Protein AF-A0A7C0VIQ6-F1 (afdb_monomer_lite)

Foldseek 3Di:
DDDDDPVNVVVVVVVVVVVVVVVVPPPPPPDPDDDDLVCCCVPPVVLVVLLVVAQVCCVPPNGPCNQQVDDPPVDDRRGDQPLVPDDDFVLSVDPPLCCFQVDNSRRQPTFHDAQAAPSVCSPPVVVLVCCVVPPDPCVVGHPCVQCGHPPDDDDPVD

Radius of gyration: 31.49 Å; chains: 1; bounding box: 71×50×90 Å

pLDDT: mean 85.75, std 14.15, range [50.03, 97.62]

Sequence (158 aa):
MRKFSVVTRLLMLTCCICLISIISSINVVQAGDQLSNSDCIKCHQEAPMDIAAQGGAHKTEIGCMDCHQGHPPTVRDIIPSCNDCHSGSSHFELDNCLNCHSNPHAPLVLKLAKDITGPCLTCHQGEGTQLQENKSFHSTMACTACHQEHGKVPDCLS

Structure (mmCIF, N/CA/C/O backbone):
data_AF-A0A7C0VIQ6-F1
#
_entry.id   AF-A0A7C0VIQ6-F1
#
loop_
_atom_site.group_PDB
_atom_site.id
_atom_site.type_symbol
_atom_site.label_atom_id
_atom_site.label_alt_id
_atom_site.label_comp_id
_atom_site.label_asym_id
_atom_site.label_entity_id
_atom_site.label_seq_id
_atom_site.pdbx_PDB_ins_code
_atom_site.Cartn_x
_atom_site.Cartn_y
_atom_site.Cartn_z
_atom_site.occupancy
_atom_site.B_iso_or_equiv
_atom_site.auth_seq_id
_atom_site.auth_comp_id
_atom_site.auth_asym_id
_atom_site.auth_atom_id
_atom_site.pdbx_PDB_model_num
ATOM 1 N N . MET A 1 1 ? 47.265 37.106 -61.891 1.00 50.03 1 MET A N 1
ATOM 2 C CA . MET A 1 1 ? 46.618 36.588 -60.661 1.00 50.03 1 MET A CA 1
ATOM 3 C C . MET A 1 1 ? 46.257 35.121 -60.902 1.00 50.03 1 MET A C 1
ATOM 5 O O . MET A 1 1 ? 45.739 34.814 -61.966 1.00 50.03 1 MET A O 1
ATOM 9 N N . ARG A 1 2 ? 46.705 34.214 -60.022 1.00 52.72 2 ARG A N 1
ATOM 10 C CA . ARG A 1 2 ? 46.942 32.768 -60.263 1.00 52.72 2 ARG A CA 1
ATOM 11 C C . ARG A 1 2 ? 45.774 32.017 -60.941 1.00 52.72 2 ARG A C 1
ATOM 13 O O . ARG A 1 2 ? 44.717 31.843 -60.343 1.00 52.72 2 ARG A O 1
ATOM 20 N N . LYS A 1 3 ? 46.010 31.503 -62.159 1.00 53.09 3 LYS A N 1
ATOM 21 C CA . LYS A 1 3 ? 45.144 30.535 -62.855 1.00 53.09 3 LYS A CA 1
ATOM 22 C C . LYS A 1 3 ? 45.276 29.177 -62.160 1.00 53.09 3 LYS A C 1
ATOM 24 O O . LYS A 1 3 ? 46.163 28.396 -62.488 1.00 53.09 3 LYS A O 1
ATOM 29 N N . PHE A 1 4 ? 44.447 28.914 -61.154 1.00 54.88 4 PHE A N 1
ATOM 30 C CA . PHE A 1 4 ? 44.335 27.566 -60.599 1.00 54.88 4 PHE A CA 1
ATOM 31 C C . PHE A 1 4 ? 43.746 26.653 -61.678 1.00 54.88 4 PHE A C 1
ATOM 33 O O . PHE A 1 4 ? 42.626 26.889 -62.130 1.00 54.88 4 PHE A O 1
ATOM 40 N N . SER A 1 5 ? 44.523 25.660 -62.122 1.00 66.44 5 SER A N 1
ATOM 41 C CA . SER A 1 5 ? 44.090 24.688 -63.127 1.00 66.44 5 SER A CA 1
ATOM 42 C C . SER A 1 5 ? 42.849 23.953 -62.620 1.00 66.44 5 SER A C 1
ATOM 44 O O . SER A 1 5 ? 42.762 23.618 -61.437 1.00 66.44 5 SER A O 1
ATOM 46 N N . VAL A 1 6 ? 41.889 23.696 -63.510 1.00 64.38 6 VAL A N 1
ATOM 47 C CA . VAL A 1 6 ? 40.670 22.918 -63.219 1.00 64.38 6 VAL A CA 1
ATOM 48 C C . VAL A 1 6 ? 41.028 21.583 -62.552 1.00 64.38 6 VAL A C 1
ATOM 50 O O . VAL A 1 6 ? 40.346 21.149 -61.629 1.00 64.38 6 VAL A O 1
ATOM 53 N N . VAL A 1 7 ? 42.180 21.016 -62.922 1.00 66.50 7 VAL A N 1
ATOM 54 C CA . VAL A 1 7 ? 42.761 19.803 -62.335 1.00 66.50 7 VAL A CA 1
ATOM 55 C C . VAL A 1 7 ? 43.074 19.974 -60.844 1.00 66.50 7 VAL A C 1
ATOM 57 O O . VAL A 1 7 ? 42.783 19.088 -60.053 1.00 66.50 7 VAL A O 1
ATOM 60 N N . THR A 1 8 ? 43.599 21.127 -60.419 1.00 63.00 8 THR A N 1
ATOM 61 C CA . THR A 1 8 ? 43.943 21.401 -59.012 1.00 63.00 8 THR A CA 1
ATOM 62 C C . THR A 1 8 ? 42.697 21.578 -58.139 1.00 63.00 8 THR A C 1
ATOM 64 O O . THR A 1 8 ? 42.706 21.199 -56.971 1.00 63.00 8 THR A O 1
ATOM 67 N N . ARG A 1 9 ? 41.608 22.123 -58.703 1.00 66.12 9 ARG A N 1
ATOM 68 C CA . ARG A 1 9 ? 40.313 22.246 -58.011 1.00 66.12 9 ARG A CA 1
ATOM 69 C C . ARG A 1 9 ? 39.605 20.899 -57.890 1.00 66.12 9 ARG A C 1
ATOM 71 O O . ARG A 1 9 ? 39.057 20.611 -56.833 1.00 66.12 9 ARG A O 1
ATOM 78 N N . LEU A 1 10 ? 39.666 20.074 -58.936 1.00 61.41 10 LEU A N 1
ATOM 79 C CA . LEU A 1 10 ? 39.086 18.733 -58.931 1.00 61.41 10 LEU A CA 1
ATOM 80 C C . LEU A 1 10 ? 39.820 17.815 -57.942 1.00 61.41 10 LEU A C 1
ATOM 82 O O . LEU A 1 10 ? 39.167 17.134 -57.162 1.00 61.41 10 LEU A O 1
ATOM 86 N N . LEU A 1 11 ? 41.158 17.891 -57.897 1.00 62.56 11 LEU A N 1
ATOM 87 C CA . LEU A 1 11 ? 41.993 17.112 -56.975 1.00 62.56 11 LEU A CA 1
ATOM 88 C C . LEU A 1 11 ? 41.753 17.487 -55.500 1.00 62.56 11 LEU A C 1
ATOM 90 O O . LEU A 1 11 ? 41.683 16.612 -54.641 1.00 62.56 11 LEU A O 1
ATOM 94 N N . MET A 1 12 ? 41.594 18.785 -55.210 1.00 62.75 12 MET A N 1
ATOM 95 C CA . MET A 1 12 ? 41.230 19.284 -53.876 1.00 62.75 12 MET A CA 1
ATOM 96 C C . MET A 1 12 ? 39.835 18.807 -53.454 1.00 62.75 12 MET A C 1
ATOM 98 O O . MET A 1 12 ? 39.667 18.361 -52.322 1.00 62.75 12 MET A O 1
ATOM 102 N N . LEU A 1 13 ? 38.852 18.833 -54.363 1.00 62.53 13 LEU A N 1
ATOM 103 C CA . LEU A 1 13 ? 37.488 18.384 -54.075 1.00 62.53 13 LEU A CA 1
ATOM 104 C C . LEU A 1 13 ? 37.439 16.874 -53.793 1.00 62.53 13 LEU A C 1
ATOM 106 O O . LEU A 1 13 ? 36.827 16.453 -52.817 1.00 62.53 13 LEU A O 1
ATOM 110 N N . THR A 1 14 ? 38.139 16.061 -54.592 1.00 62.47 14 THR A N 1
ATOM 111 C CA . THR A 1 14 ? 38.236 14.610 -54.366 1.00 62.47 14 THR A CA 1
ATOM 112 C C . THR A 1 14 ? 39.005 14.267 -53.092 1.00 62.47 14 THR A C 1
ATOM 114 O O . THR A 1 14 ? 38.635 13.329 -52.395 1.00 62.47 14 THR A O 1
ATOM 117 N N . CYS A 1 15 ? 40.031 15.049 -52.736 1.00 60.62 15 CYS A N 1
ATOM 118 C CA . CYS A 1 15 ? 40.769 14.874 -51.485 1.00 60.62 15 CYS A CA 1
ATOM 119 C C . CYS A 1 15 ? 39.886 15.194 -50.266 1.00 60.62 15 CYS A C 1
ATOM 121 O O . CYS A 1 15 ? 39.839 14.409 -49.324 1.00 60.62 15 CYS A O 1
ATOM 123 N N . CYS A 1 16 ? 39.105 16.282 -50.315 1.00 60.94 16 CYS A N 1
ATOM 124 C CA . CYS A 1 16 ? 38.132 16.617 -49.271 1.00 60.94 16 CYS A CA 1
ATOM 125 C C . CYS A 1 16 ? 37.033 15.555 -49.126 1.00 60.94 16 CYS A C 1
ATOM 127 O O . CYS A 1 16 ? 36.683 15.210 -48.003 1.00 60.94 16 CYS A O 1
ATOM 129 N N . ILE A 1 17 ? 36.520 15.002 -50.231 1.00 61.81 17 ILE A N 1
ATOM 130 C CA . ILE A 1 17 ? 35.496 13.944 -50.195 1.00 61.81 17 ILE A CA 1
ATOM 131 C C . ILE A 1 17 ? 36.064 12.657 -49.573 1.00 61.81 17 ILE A C 1
ATOM 133 O O . ILE A 1 17 ? 35.425 12.085 -48.694 1.00 61.81 17 ILE A O 1
ATOM 137 N N . CYS A 1 18 ? 37.291 12.252 -49.925 1.00 59.66 18 CYS A N 1
ATOM 138 C CA . CYS A 1 18 ? 37.956 11.107 -49.293 1.00 59.66 18 CYS A CA 1
ATOM 139 C C . CYS A 1 18 ? 38.243 11.332 -47.798 1.00 59.66 18 CYS A C 1
ATOM 141 O O . CYS A 1 18 ? 38.079 10.410 -47.005 1.00 59.66 18 CYS A O 1
ATOM 143 N N . LEU A 1 19 ? 38.626 12.548 -47.390 1.00 58.81 19 LEU A N 1
ATOM 144 C CA . LEU A 1 19 ? 38.830 12.888 -45.976 1.00 58.81 19 LEU A CA 1
ATOM 145 C C . LEU A 1 19 ? 37.522 12.850 -45.167 1.00 58.81 19 LEU A C 1
ATOM 147 O O . LEU A 1 19 ? 37.535 12.387 -44.031 1.00 58.81 19 LEU A O 1
ATOM 151 N N . ILE A 1 20 ? 36.389 13.259 -45.748 1.00 59.12 20 ILE A N 1
ATOM 152 C CA . ILE A 1 20 ? 35.068 13.189 -45.095 1.00 59.12 20 ILE A CA 1
ATOM 153 C C . ILE A 1 20 ? 34.608 11.730 -44.925 1.00 59.12 20 ILE A C 1
ATOM 155 O O . ILE A 1 20 ? 34.038 11.376 -43.890 1.00 59.12 20 ILE A O 1
ATOM 159 N N . SER A 1 21 ? 34.917 10.849 -45.882 1.00 57.19 21 SER A N 1
ATOM 160 C CA . SER A 1 21 ? 34.598 9.417 -45.782 1.00 57.19 21 SER A CA 1
ATOM 161 C C . SER A 1 21 ? 35.394 8.676 -44.696 1.00 57.19 21 SER A C 1
ATOM 163 O O . SER A 1 21 ? 34.913 7.669 -44.185 1.00 57.19 21 SER A O 1
ATOM 165 N N . ILE A 1 22 ? 36.571 9.172 -44.295 1.00 57.53 22 ILE A N 1
ATOM 166 C CA . ILE A 1 22 ? 37.405 8.539 -43.254 1.00 57.53 22 ILE A CA 1
ATOM 167 C C . ILE A 1 22 ? 36.920 8.896 -41.834 1.00 57.53 22 ILE A C 1
ATOM 169 O O . ILE A 1 22 ? 37.057 8.092 -40.914 1.00 57.53 22 ILE A O 1
ATOM 173 N N . ILE A 1 23 ? 36.283 10.058 -41.639 1.00 57.56 23 ILE A N 1
ATOM 174 C CA . ILE A 1 23 ? 35.813 10.518 -40.314 1.00 57.56 23 ILE A CA 1
ATOM 175 C C . ILE A 1 23 ? 34.517 9.799 -39.878 1.00 57.56 23 ILE A C 1
ATOM 177 O O . ILE A 1 23 ? 34.166 9.795 -38.702 1.00 57.56 23 ILE A O 1
ATOM 181 N N . SER A 1 24 ? 33.826 9.114 -40.794 1.00 57.00 24 SER A N 1
ATOM 182 C CA . SER A 1 24 ? 32.544 8.442 -40.511 1.00 57.00 24 SER A CA 1
ATOM 183 C C . SER A 1 24 ? 32.670 7.104 -39.758 1.00 57.00 24 SER A C 1
ATOM 185 O O . SER A 1 24 ? 31.663 6.447 -39.525 1.00 57.00 24 SER A O 1
ATOM 187 N N . SER A 1 25 ? 33.882 6.688 -39.366 1.00 59.38 25 SER A N 1
ATOM 188 C CA . SER A 1 25 ? 34.124 5.407 -38.668 1.00 59.38 25 SER A CA 1
ATOM 189 C C . SER A 1 25 ? 34.368 5.551 -37.162 1.00 59.38 25 SER A C 1
ATOM 191 O O . SER A 1 25 ? 34.923 4.645 -36.538 1.00 59.38 25 SER A O 1
ATOM 193 N N . ILE A 1 26 ? 33.977 6.675 -36.549 1.00 61.50 26 ILE A N 1
ATOM 194 C CA . ILE A 1 26 ? 33.939 6.758 -35.085 1.00 61.50 26 ILE A CA 1
ATOM 195 C C . ILE A 1 26 ? 32.812 5.830 -34.627 1.00 61.50 26 ILE A C 1
ATOM 197 O O . ILE A 1 26 ? 31.640 6.198 -34.648 1.00 61.50 26 ILE A O 1
ATOM 201 N N . ASN A 1 27 ? 33.177 4.608 -34.239 1.00 60.88 27 ASN A N 1
ATOM 202 C CA . ASN A 1 27 ? 32.312 3.734 -33.464 1.00 60.88 27 ASN A CA 1
ATOM 203 C C . ASN A 1 27 ? 32.016 4.461 -32.151 1.00 60.88 27 ASN A C 1
ATOM 205 O O . ASN A 1 27 ? 32.825 4.444 -31.222 1.00 60.88 27 ASN A O 1
ATOM 209 N N . VAL A 1 28 ? 30.880 5.154 -32.098 1.00 61.62 28 VAL A N 1
ATOM 210 C CA . VAL A 1 28 ? 30.289 5.582 -30.837 1.00 61.62 28 VAL A CA 1
ATOM 211 C C . VAL A 1 28 ? 30.065 4.296 -30.055 1.00 61.62 28 VAL A C 1
ATOM 213 O O . VAL A 1 28 ? 29.257 3.460 -30.452 1.00 61.62 28 VAL A O 1
ATOM 216 N N . VAL A 1 29 ? 30.834 4.098 -28.986 1.00 55.75 29 VAL A N 1
ATOM 217 C CA . VAL A 1 29 ? 30.555 3.050 -28.007 1.00 55.75 29 VAL A CA 1
ATOM 218 C C . VAL A 1 29 ? 29.183 3.390 -27.437 1.00 55.75 29 VAL A C 1
ATOM 220 O O . VAL A 1 29 ? 29.059 4.302 -26.621 1.00 55.75 29 VAL A O 1
ATOM 223 N N . GLN A 1 30 ? 28.139 2.728 -27.940 1.00 58.22 30 GLN A N 1
ATOM 224 C CA . GLN A 1 30 ? 26.823 2.774 -27.321 1.00 58.22 30 GLN A CA 1
ATOM 225 C C . GLN A 1 30 ? 27.005 2.321 -25.875 1.00 58.22 30 GLN A C 1
ATOM 227 O O . GLN A 1 30 ? 27.604 1.274 -25.615 1.00 58.22 30 GLN A O 1
ATOM 232 N N . ALA A 1 31 ? 26.542 3.151 -24.939 1.00 56.03 31 ALA A N 1
ATOM 233 C CA . ALA A 1 31 ? 26.362 2.725 -23.563 1.00 56.03 31 ALA A CA 1
ATOM 234 C C . ALA A 1 31 ? 25.589 1.401 -23.604 1.00 56.03 31 ALA A C 1
ATOM 236 O O . ALA A 1 31 ? 24.544 1.340 -24.251 1.00 56.03 31 ALA A O 1
ATOM 237 N N . GLY A 1 32 ? 26.159 0.346 -23.014 1.00 56.47 32 GLY A N 1
ATOM 238 C CA . GLY A 1 32 ? 25.547 -0.981 -23.004 1.00 56.47 32 GLY A CA 1
ATOM 239 C C . GLY A 1 32 ? 24.087 -0.881 -22.571 1.00 56.47 32 GLY A C 1
ATOM 240 O O . GLY A 1 32 ? 23.787 -0.159 -21.620 1.00 56.47 32 GLY A O 1
ATOM 241 N N . ASP A 1 33 ? 23.219 -1.545 -23.331 1.00 68.19 33 ASP A N 1
ATOM 242 C CA . ASP A 1 33 ? 21.769 -1.362 -23.337 1.00 68.19 33 ASP A CA 1
ATOM 243 C C . ASP A 1 33 ? 21.183 -1.223 -21.923 1.00 68.19 33 ASP A C 1
ATOM 245 O O . ASP A 1 33 ? 21.159 -2.168 -21.131 1.00 68.19 33 ASP A O 1
ATOM 249 N N . GLN A 1 34 ? 20.716 -0.017 -21.596 1.00 81.50 34 GLN A N 1
ATOM 250 C CA . GLN A 1 34 ? 19.934 0.217 -20.389 1.00 81.50 34 GLN A CA 1
ATOM 251 C C . GLN A 1 34 ? 18.600 -0.525 -20.529 1.00 81.50 34 GLN A C 1
ATOM 253 O O . GLN A 1 34 ? 17.922 -0.395 -21.548 1.00 81.50 34 GLN A O 1
ATOM 258 N N . LEU A 1 35 ? 18.222 -1.294 -19.503 1.00 88.81 35 LEU A N 1
ATOM 259 C CA . LEU A 1 35 ? 16.941 -2.000 -19.486 1.00 88.81 35 LEU A CA 1
ATOM 260 C C . LEU A 1 35 ? 15.775 -1.015 -19.638 1.00 88.81 35 LEU A C 1
ATOM 262 O O . LEU A 1 35 ? 15.745 0.041 -19.005 1.00 88.81 35 LEU A O 1
ATOM 266 N N . SER A 1 36 ? 14.795 -1.399 -20.451 1.00 91.56 36 SER A N 1
ATOM 267 C CA . SER A 1 36 ? 13.504 -0.726 -20.581 1.00 91.56 36 SER A CA 1
ATOM 268 C C . SER A 1 36 ? 12.402 -1.518 -19.870 1.00 91.56 36 SER A C 1
ATOM 270 O O . SER A 1 36 ? 12.538 -2.718 -19.629 1.00 91.56 36 SER A O 1
ATOM 272 N N . ASN A 1 37 ? 11.249 -0.888 -19.621 1.00 91.94 37 ASN A N 1
ATOM 273 C CA . ASN A 1 37 ? 10.065 -1.572 -19.070 1.00 91.94 37 ASN A CA 1
ATOM 274 C C . ASN A 1 37 ? 9.660 -2.823 -19.875 1.00 91.94 37 ASN A C 1
ATOM 276 O O . ASN A 1 37 ? 9.158 -3.796 -19.316 1.00 91.94 37 ASN A O 1
ATOM 280 N N . SER A 1 38 ? 9.897 -2.821 -21.191 1.00 92.69 38 SER A N 1
ATOM 281 C CA . SER A 1 38 ? 9.556 -3.951 -22.062 1.00 92.69 38 SER A CA 1
ATOM 282 C C . SER A 1 38 ? 10.483 -5.163 -21.895 1.00 92.69 38 SER A C 1
ATOM 284 O O . SER A 1 38 ? 10.138 -6.269 -22.312 1.00 92.69 38 SER A O 1
ATOM 286 N N . ASP A 1 39 ? 11.645 -4.983 -21.265 1.00 94.44 39 ASP A N 1
ATOM 287 C CA . ASP A 1 39 ? 12.615 -6.054 -21.047 1.00 94.44 39 ASP A CA 1
ATOM 288 C C . ASP A 1 39 ? 12.290 -6.891 -19.809 1.00 94.44 39 ASP A C 1
ATOM 290 O O . ASP A 1 39 ? 12.610 -8.078 -19.774 1.00 94.44 39 ASP A O 1
ATOM 294 N N . CYS A 1 40 ? 11.597 -6.314 -18.822 1.00 93.81 40 CYS A N 1
ATOM 295 C CA . CYS A 1 40 ? 11.332 -6.946 -17.530 1.00 93.81 40 CYS A CA 1
ATOM 296 C C . CYS A 1 40 ? 10.604 -8.293 -17.673 1.00 93.81 40 CYS A C 1
ATOM 298 O O . CYS A 1 40 ? 10.999 -9.276 -17.048 1.00 93.81 40 CYS A O 1
ATOM 300 N N . ILE A 1 41 ? 9.601 -8.369 -18.556 1.00 95.44 41 ILE A N 1
ATOM 301 C CA . ILE A 1 41 ? 8.788 -9.580 -18.774 1.00 95.44 41 ILE A CA 1
ATOM 302 C C . ILE A 1 41 ? 9.579 -10.756 -19.363 1.00 95.44 41 ILE A C 1
ATOM 304 O O . ILE A 1 41 ? 9.175 -11.909 -19.224 1.00 95.44 41 ILE A O 1
ATOM 308 N N . LYS A 1 42 ? 10.733 -10.494 -19.990 1.00 95.38 42 LYS A N 1
ATOM 309 C CA . LYS A 1 42 ? 11.588 -11.549 -20.553 1.00 95.38 42 LYS A CA 1
ATOM 310 C C . LYS A 1 42 ? 12.151 -12.466 -19.457 1.00 95.38 42 LYS A C 1
ATOM 312 O O . LYS A 1 42 ? 12.434 -13.626 -19.742 1.00 95.38 42 LYS A O 1
ATOM 317 N N . CYS A 1 43 ? 12.262 -11.967 -18.219 1.00 96.12 43 CYS A N 1
ATOM 318 C CA . CYS A 1 43 ? 12.791 -12.702 -17.064 1.00 96.12 43 CYS A CA 1
ATOM 319 C C . CYS A 1 43 ? 11.814 -12.770 -15.874 1.00 96.12 43 CYS A C 1
ATOM 321 O O . CYS A 1 43 ? 11.760 -13.788 -15.189 1.00 96.12 43 CYS A O 1
ATOM 323 N N . HIS A 1 44 ? 11.026 -11.721 -15.627 1.00 95.25 44 HIS A N 1
ATOM 324 C CA . HIS A 1 44 ? 10.059 -11.636 -14.530 1.00 95.25 44 HIS A CA 1
ATOM 325 C C . HIS A 1 44 ? 8.639 -11.734 -15.081 1.00 95.25 44 HIS A C 1
ATOM 327 O O . HIS A 1 44 ? 8.102 -10.755 -15.583 1.00 95.25 44 HIS A O 1
ATOM 333 N N . GLN A 1 45 ? 8.027 -12.913 -15.001 1.00 96.50 45 GLN A N 1
ATOM 334 C CA . GLN A 1 45 ? 6.701 -13.143 -15.591 1.00 96.50 45 GLN A CA 1
ATOM 335 C C . GLN A 1 45 ? 5.559 -12.862 -14.609 1.00 96.50 45 GLN A C 1
ATOM 337 O O . GLN A 1 45 ? 4.526 -12.340 -15.011 1.00 96.50 45 GLN A O 1
ATOM 342 N N . GLU A 1 46 ? 5.754 -13.160 -13.325 1.00 97.56 46 GLU A N 1
ATOM 343 C CA . GLU A 1 46 ? 4.715 -13.036 -12.294 1.00 97.56 46 GLU A CA 1
ATOM 344 C C . GLU A 1 46 ? 4.250 -11.589 -12.099 1.00 97.56 46 GLU A C 1
ATOM 346 O O . GLU A 1 46 ? 3.070 -11.298 -12.266 1.00 97.56 46 GLU A O 1
ATOM 351 N N . ALA A 1 47 ? 5.179 -10.657 -11.867 1.00 96.31 47 ALA A N 1
ATOM 352 C CA . ALA A 1 47 ? 4.839 -9.254 -11.631 1.00 96.31 47 ALA A CA 1
ATOM 353 C C . ALA A 1 47 ? 4.046 -8.605 -12.791 1.00 96.31 47 ALA A C 1
ATOM 355 O O . ALA A 1 47 ? 2.997 -8.015 -12.530 1.00 96.31 47 ALA A O 1
ATOM 356 N N . PRO A 1 48 ? 4.443 -8.741 -14.076 1.00 96.00 48 PRO A N 1
ATOM 357 C CA . PRO A 1 48 ? 3.621 -8.265 -15.187 1.00 96.00 48 PRO A CA 1
ATOM 358 C C . PRO A 1 48 ? 2.237 -8.918 -15.278 1.00 96.00 48 PRO A C 1
ATOM 360 O O . PRO A 1 48 ? 1.287 -8.242 -15.673 1.00 96.00 48 PRO A O 1
ATOM 363 N N . MET A 1 49 ? 2.094 -10.202 -14.926 1.00 96.56 49 MET A N 1
ATOM 364 C CA . MET A 1 49 ? 0.785 -10.868 -14.905 1.00 96.56 49 MET A CA 1
ATOM 365 C C . MET A 1 49 ? -0.118 -10.301 -13.808 1.00 96.56 49 MET A C 1
ATOM 367 O O . MET A 1 49 ? -1.281 -9.999 -14.081 1.00 96.56 49 MET A O 1
ATOM 371 N N . ASP A 1 50 ? 0.417 -10.100 -12.604 1.00 97.62 50 ASP A N 1
ATOM 372 C CA . ASP A 1 50 ? -0.315 -9.497 -11.489 1.00 97.62 50 ASP A CA 1
A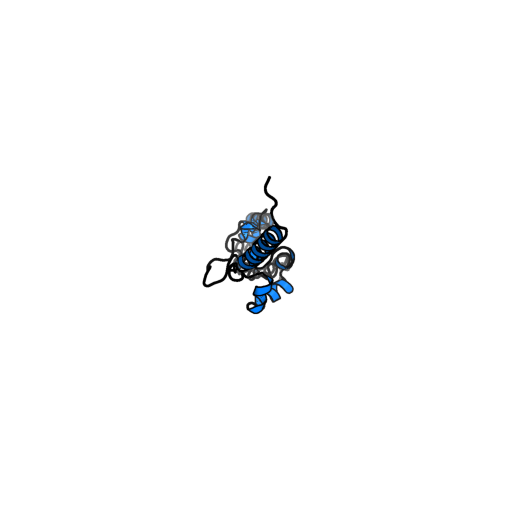TOM 373 C C . ASP A 1 50 ? -0.771 -8.076 -11.834 1.00 97.62 50 ASP A C 1
ATOM 375 O O . ASP A 1 50 ? -1.954 -7.757 -11.690 1.00 97.62 50 ASP A O 1
ATOM 379 N N . ILE A 1 51 ? 0.124 -7.255 -12.402 1.00 96.88 51 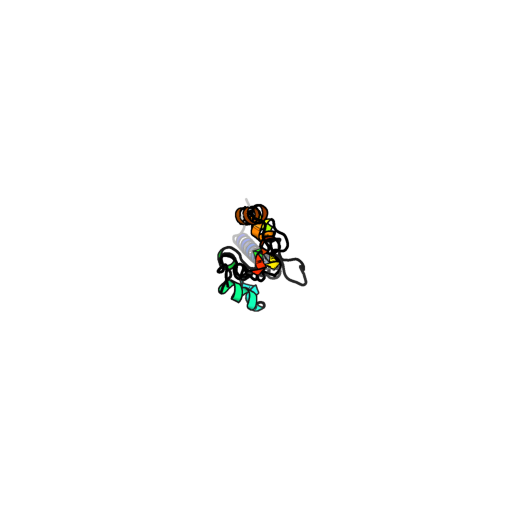ILE A N 1
ATOM 380 C CA . ILE A 1 51 ? -0.212 -5.904 -12.876 1.00 96.88 51 ILE A CA 1
ATOM 381 C C . ILE A 1 51 ? -1.303 -5.972 -13.946 1.00 96.88 51 ILE A C 1
ATOM 383 O O . ILE A 1 51 ? -2.277 -5.217 -13.903 1.00 96.88 51 ILE A O 1
ATOM 387 N N . ALA A 1 52 ? -1.175 -6.884 -14.913 1.00 96.00 52 ALA A N 1
ATOM 388 C CA . ALA A 1 52 ? -2.152 -7.026 -15.982 1.00 96.00 52 ALA A CA 1
ATOM 389 C C . ALA A 1 52 ? -3.543 -7.399 -15.449 1.00 96.00 52 ALA A C 1
ATOM 391 O O . ALA A 1 52 ? -4.537 -6.873 -15.964 1.00 96.00 52 ALA A O 1
ATOM 392 N N . ALA A 1 53 ? -3.606 -8.261 -14.432 1.00 97.25 53 ALA A N 1
ATOM 393 C CA . ALA A 1 53 ? -4.845 -8.720 -13.824 1.00 97.25 53 ALA A CA 1
ATOM 394 C C . ALA A 1 53 ? -5.460 -7.681 -12.871 1.00 97.25 53 ALA A C 1
ATOM 396 O O . ALA A 1 53 ? -6.665 -7.443 -12.929 1.00 97.25 53 ALA A O 1
ATOM 397 N N . GLN A 1 54 ? -4.653 -7.088 -11.985 1.00 96.69 54 GLN A N 1
ATOM 398 C CA . GLN A 1 54 ? -5.101 -6.387 -10.772 1.00 96.69 54 GLN A CA 1
ATOM 399 C C . GLN A 1 54 ? -4.253 -5.143 -10.419 1.00 96.69 54 GLN A C 1
ATOM 401 O O . GLN A 1 54 ? -4.382 -4.602 -9.322 1.00 96.69 54 GLN A O 1
ATOM 406 N N . GLY A 1 55 ? -3.412 -4.646 -11.332 1.00 96.19 55 GLY A N 1
ATOM 407 C CA . GLY A 1 55 ? -2.469 -3.551 -11.060 1.00 96.19 55 GLY A CA 1
ATOM 408 C C . GLY A 1 55 ? -3.088 -2.168 -10.840 1.00 96.19 55 GLY A C 1
ATOM 409 O O . GLY A 1 55 ? -2.425 -1.279 -10.312 1.00 96.19 55 GLY A O 1
ATOM 410 N N . GLY A 1 56 ? -4.348 -1.949 -11.228 1.00 94.88 56 GLY A N 1
ATOM 411 C CA . GLY A 1 56 ? -4.984 -0.630 -11.122 1.00 94.88 56 GLY A CA 1
ATOM 412 C C . GLY A 1 56 ? -4.155 0.461 -11.814 1.00 94.88 56 GLY A C 1
ATOM 413 O O . GLY A 1 56 ? -3.706 0.269 -12.942 1.00 94.88 56 GLY A O 1
ATOM 414 N N . ALA A 1 57 ? -3.906 1.582 -11.131 1.00 94.50 57 ALA A N 1
ATOM 415 C CA . ALA A 1 57 ? -3.076 2.671 -11.658 1.00 94.50 57 ALA A CA 1
ATOM 416 C C . ALA A 1 57 ? -1.616 2.254 -11.927 1.00 94.50 57 ALA A C 1
ATOM 418 O O . ALA A 1 57 ? -0.984 2.814 -12.818 1.00 94.50 57 ALA A O 1
ATOM 419 N N . HIS A 1 58 ? -1.095 1.216 -11.255 1.00 93.88 58 HIS A N 1
ATOM 420 C CA . HIS A 1 58 ? 0.248 0.681 -11.535 1.00 93.88 58 HIS A CA 1
ATOM 421 C C . HIS A 1 58 ? 0.339 -0.043 -12.889 1.00 93.88 58 HIS A C 1
ATOM 423 O O . HIS A 1 58 ? 1.417 -0.457 -13.297 1.00 93.88 58 HIS A O 1
ATOM 429 N N . LYS A 1 59 ? -0.790 -0.225 -13.586 1.00 93.88 59 LYS A N 1
ATOM 430 C CA . LYS A 1 59 ? -0.842 -0.755 -14.953 1.00 93.88 59 LYS A CA 1
ATOM 431 C C . LYS A 1 59 ? -0.826 0.344 -16.016 1.00 93.88 59 LYS A C 1
ATOM 433 O O . LYS A 1 59 ? -0.411 0.072 -17.141 1.00 93.88 59 LYS A O 1
ATOM 438 N N . THR A 1 60 ? -1.349 1.531 -15.706 1.00 93.44 60 THR A N 1
ATOM 439 C CA . THR A 1 60 ? -1.620 2.577 -16.710 1.00 93.44 60 THR A CA 1
ATOM 440 C C . THR A 1 60 ? -0.776 3.828 -16.530 1.00 93.44 60 THR A C 1
ATOM 442 O O . THR A 1 60 ? -0.382 4.418 -17.530 1.00 93.44 60 THR A O 1
ATOM 445 N N . GLU A 1 61 ? -0.465 4.204 -15.290 1.00 94.75 61 GLU A N 1
ATOM 446 C CA . GLU A 1 61 ? 0.214 5.468 -14.975 1.00 94.75 61 GLU A CA 1
ATOM 447 C C . GLU A 1 61 ? 1.685 5.282 -14.594 1.00 94.75 61 GLU A C 1
ATOM 449 O O . GLU A 1 61 ? 2.454 6.236 -14.636 1.00 94.75 61 GLU A O 1
ATOM 454 N N . ILE A 1 62 ? 2.071 4.063 -14.210 1.00 93.88 62 ILE A N 1
ATOM 455 C CA . ILE A 1 62 ? 3.398 3.722 -13.688 1.00 93.88 62 ILE A CA 1
ATOM 456 C C . ILE A 1 62 ? 3.927 2.501 -14.447 1.00 93.88 62 ILE A C 1
ATOM 458 O O . ILE A 1 62 ? 3.179 1.573 -14.754 1.00 93.88 62 ILE A O 1
ATOM 462 N N . GLY A 1 63 ? 5.219 2.495 -14.756 1.00 93.75 63 GLY A N 1
ATOM 463 C CA . GLY A 1 63 ? 5.958 1.382 -15.337 1.00 93.75 63 GLY A CA 1
ATOM 464 C C . GLY A 1 63 ? 6.939 0.738 -14.354 1.00 93.75 63 GLY A C 1
ATOM 465 O O . GLY A 1 63 ? 7.171 1.209 -13.242 1.00 93.75 63 GLY A O 1
ATOM 466 N N . CYS A 1 64 ? 7.559 -0.363 -14.779 1.00 95.12 64 CYS A N 1
ATOM 467 C CA . CYS A 1 64 ? 8.472 -1.146 -13.946 1.00 95.12 64 CYS A CA 1
ATOM 468 C C . CYS A 1 64 ? 9.625 -0.303 -13.377 1.00 95.12 64 CYS A C 1
ATOM 470 O O . CYS A 1 64 ? 9.938 -0.430 -12.202 1.00 95.12 64 CYS A O 1
ATOM 472 N N . MET A 1 65 ? 10.237 0.558 -14.192 1.00 92.56 65 MET A N 1
ATOM 473 C CA . MET A 1 65 ? 11.411 1.369 -13.844 1.00 92.56 65 MET A CA 1
ATOM 474 C C . MET A 1 65 ? 11.093 2.612 -13.008 1.00 92.56 65 MET A C 1
ATOM 476 O O . MET A 1 65 ? 12.009 3.180 -12.421 1.00 92.56 65 MET A O 1
ATOM 480 N N . ASP A 1 66 ? 9.824 3.012 -12.903 1.00 93.56 66 ASP A N 1
ATOM 481 C CA . ASP A 1 66 ? 9.420 4.100 -12.002 1.00 93.56 66 ASP A CA 1
ATOM 482 C C . ASP A 1 66 ? 9.530 3.656 -10.534 1.00 93.56 66 ASP A C 1
ATOM 484 O O . ASP A 1 66 ? 9.868 4.446 -9.652 1.00 93.56 66 ASP A O 1
ATOM 488 N N . CYS A 1 67 ? 9.317 2.357 -10.293 1.00 94.06 67 CYS A N 1
ATOM 489 C CA . CYS A 1 67 ? 9.503 1.721 -8.995 1.00 94.06 67 CYS A CA 1
ATOM 490 C C . CYS A 1 67 ? 10.842 0.978 -8.890 1.00 94.06 67 CYS A C 1
ATOM 492 O O . CYS A 1 67 ? 11.460 1.021 -7.848 1.00 94.06 67 CYS A O 1
ATOM 494 N N . HIS A 1 68 ? 11.340 0.314 -9.932 1.00 94.25 68 HIS A N 1
ATOM 495 C CA . HIS A 1 68 ? 12.602 -0.434 -9.895 1.00 94.25 68 HIS A CA 1
ATOM 496 C C . HIS A 1 68 ? 13.734 0.352 -10.563 1.00 94.25 68 HIS A C 1
ATOM 498 O O . HIS A 1 68 ? 14.078 0.116 -11.720 1.00 94.25 68 HIS A O 1
ATOM 504 N N . GLN A 1 69 ? 14.351 1.266 -9.817 1.00 90.44 69 GLN A N 1
ATOM 505 C CA . GLN A 1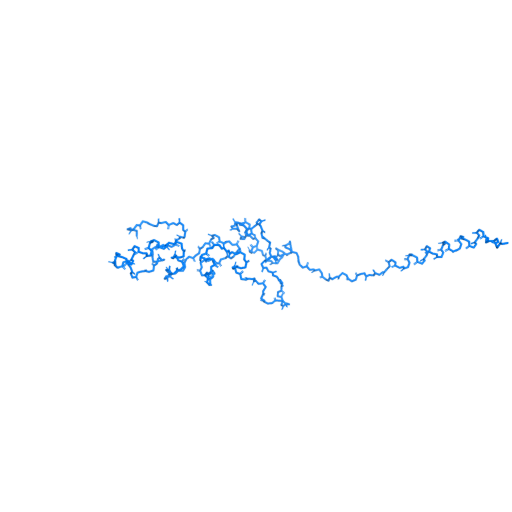 69 ? 15.391 2.187 -10.294 1.00 90.44 69 GLN A CA 1
ATOM 506 C C . GLN A 1 69 ? 16.783 1.529 -10.360 1.00 90.44 69 GLN A C 1
ATOM 508 O O . GLN A 1 69 ? 17.783 2.037 -9.853 1.00 90.44 69 GLN A O 1
ATOM 513 N N . GLY A 1 70 ? 16.852 0.349 -10.973 1.00 90.06 70 GLY A N 1
ATOM 514 C CA . GLY A 1 70 ? 18.074 -0.427 -11.131 1.00 90.06 70 GLY A CA 1
ATOM 515 C C . GLY A 1 70 ? 17.802 -1.923 -11.208 1.00 90.06 70 GLY A C 1
ATOM 516 O O . GLY A 1 70 ? 16.661 -2.376 -11.149 1.00 90.06 70 GLY A O 1
ATOM 517 N N . HIS A 1 71 ? 18.870 -2.710 -11.325 1.00 90.50 71 HIS A N 1
ATOM 518 C CA . HIS A 1 71 ? 18.772 -4.164 -11.372 1.00 90.50 71 HIS A CA 1
ATOM 519 C C . HIS A 1 71 ? 19.922 -4.819 -10.583 1.00 90.50 71 HIS A C 1
ATOM 521 O O . HIS A 1 71 ? 21.086 -4.426 -10.746 1.00 90.50 71 HIS A O 1
ATOM 527 N N . PRO A 1 72 ? 19.647 -5.836 -9.746 1.00 90.38 72 PRO A N 1
ATOM 528 C CA . PRO A 1 72 ? 20.685 -6.604 -9.067 1.00 90.38 72 PRO A CA 1
ATOM 529 C C . PRO A 1 72 ? 21.570 -7.396 -10.052 1.00 90.38 72 PRO A C 1
ATOM 531 O O . PRO A 1 72 ? 21.106 -7.799 -11.117 1.00 90.38 72 PRO A O 1
ATOM 534 N N . PRO A 1 73 ? 22.845 -7.670 -9.720 1.00 89.69 73 PRO A N 1
ATOM 535 C CA . PRO A 1 73 ? 23.518 -7.332 -8.468 1.00 89.69 73 PRO A CA 1
ATOM 536 C C . PRO A 1 73 ? 24.066 -5.897 -8.412 1.00 89.69 73 PRO A C 1
ATOM 538 O O . PRO A 1 73 ? 24.586 -5.518 -7.365 1.00 89.69 73 PRO A O 1
ATOM 541 N N . THR A 1 74 ? 23.976 -5.126 -9.499 1.00 89.75 74 THR A N 1
ATOM 542 C CA . THR A 1 74 ? 24.589 -3.794 -9.627 1.00 89.75 74 THR A CA 1
ATOM 543 C C . THR A 1 74 ? 23.964 -2.767 -8.684 1.00 89.75 74 THR A C 1
ATOM 545 O O . THR A 1 74 ? 24.683 -1.964 -8.097 1.00 89.75 74 THR A O 1
ATOM 548 N N . VAL A 1 75 ? 22.642 -2.821 -8.498 1.00 89.12 75 VAL A N 1
ATOM 549 C CA . VAL A 1 75 ? 21.894 -1.974 -7.556 1.00 89.12 75 VAL A CA 1
ATOM 550 C C . VAL A 1 75 ? 21.012 -2.877 -6.696 1.00 89.12 75 VAL A C 1
ATOM 552 O O . VAL A 1 75 ? 20.352 -3.767 -7.234 1.00 89.12 75 VAL A O 1
ATOM 555 N N . ARG A 1 76 ? 21.045 -2.712 -5.366 1.00 81.38 76 ARG A N 1
ATOM 556 C CA . ARG A 1 76 ? 20.402 -3.647 -4.418 1.00 81.38 76 ARG A CA 1
ATOM 557 C C . ARG A 1 76 ? 19.164 -3.111 -3.702 1.00 81.38 76 ARG A C 1
ATOM 559 O O . ARG A 1 76 ? 18.331 -3.924 -3.326 1.00 81.38 76 ARG A O 1
ATOM 566 N N . ASP A 1 77 ? 18.975 -1.800 -3.650 1.00 89.44 77 ASP A N 1
ATOM 567 C CA . ASP A 1 77 ? 17.796 -1.160 -3.059 1.00 89.44 77 ASP A CA 1
ATOM 568 C C . ASP A 1 77 ? 17.124 -0.312 -4.135 1.00 89.44 77 ASP A C 1
ATOM 570 O O . ASP A 1 77 ? 17.369 0.883 -4.269 1.00 89.44 77 ASP A O 1
ATOM 574 N N . ILE A 1 78 ? 16.376 -0.989 -5.005 1.00 91.19 78 ILE A N 1
ATOM 575 C CA . ILE A 1 78 ? 15.865 -0.393 -6.246 1.00 91.19 78 ILE A CA 1
ATOM 576 C C . ILE A 1 78 ? 14.454 0.174 -6.103 1.00 91.19 78 ILE A C 1
ATOM 578 O O . ILE A 1 78 ? 14.022 0.839 -7.031 1.00 91.19 78 ILE A O 1
ATOM 582 N N . ILE A 1 79 ? 13.758 -0.112 -4.995 1.00 93.19 79 ILE A N 1
ATOM 583 C CA . ILE A 1 79 ? 12.352 0.244 -4.753 1.00 93.19 79 ILE A CA 1
ATOM 584 C C . ILE A 1 79 ? 12.281 1.496 -3.862 1.00 93.19 79 ILE A C 1
ATOM 586 O O . ILE A 1 79 ? 12.823 1.446 -2.755 1.00 93.19 79 ILE A O 1
ATOM 590 N N . PRO A 1 80 ? 11.639 2.596 -4.304 1.00 92.50 80 PRO A N 1
ATOM 591 C CA . PRO A 1 80 ? 11.457 3.801 -3.502 1.00 92.50 80 PRO A CA 1
ATOM 592 C C . PRO A 1 80 ? 10.446 3.579 -2.372 1.00 92.50 80 PRO A C 1
ATOM 594 O O . PRO A 1 80 ? 9.783 2.541 -2.281 1.00 92.50 80 PRO A O 1
ATOM 597 N N . SER A 1 81 ? 10.299 4.579 -1.505 1.00 93.38 81 SER A N 1
ATOM 598 C CA . SER A 1 81 ? 9.262 4.533 -0.481 1.00 93.38 81 SER A CA 1
ATOM 599 C C . SER A 1 81 ? 7.881 4.693 -1.120 1.00 93.38 81 SER A C 1
ATOM 601 O O . SER A 1 81 ? 7.696 5.441 -2.077 1.00 93.38 81 SER A O 1
ATOM 603 N N . CYS A 1 82 ? 6.865 4.017 -0.575 1.00 94.69 82 CYS A N 1
ATOM 604 C CA . CYS A 1 82 ? 5.500 4.095 -1.109 1.00 94.69 82 CYS A CA 1
ATOM 605 C C . CYS A 1 82 ? 4.950 5.533 -1.055 1.00 94.69 82 CYS A C 1
ATOM 607 O O . CYS A 1 82 ? 4.227 5.968 -1.954 1.00 94.69 82 CYS A O 1
ATOM 609 N N . ASN A 1 83 ? 5.323 6.279 -0.011 1.00 94.56 83 ASN A N 1
ATOM 610 C CA . ASN A 1 83 ? 4.887 7.655 0.215 1.00 94.56 83 ASN A CA 1
ATOM 611 C C . ASN A 1 83 ? 5.590 8.699 -0.675 1.00 94.56 83 ASN A C 1
ATOM 613 O O . ASN A 1 83 ? 5.173 9.855 -0.678 1.00 94.56 83 ASN A O 1
ATOM 617 N N . ASP A 1 84 ? 6.579 8.302 -1.486 1.00 93.62 84 ASP A N 1
ATOM 618 C CA . ASP A 1 84 ? 7.173 9.186 -2.498 1.00 93.62 84 ASP A CA 1
ATOM 619 C C . ASP A 1 84 ? 6.153 9.543 -3.597 1.00 93.62 84 ASP A C 1
ATOM 621 O O . ASP A 1 84 ? 6.259 10.586 -4.241 1.00 93.62 84 ASP A O 1
ATOM 625 N N . CYS A 1 85 ? 5.142 8.688 -3.804 1.00 94.94 85 CYS A N 1
ATOM 626 C CA . CYS A 1 85 ? 4.052 8.899 -4.764 1.00 94.94 85 CYS A CA 1
ATOM 627 C C . CYS A 1 85 ? 2.662 8.900 -4.106 1.00 94.94 85 CYS A C 1
ATOM 629 O O . CYS A 1 85 ? 1.775 9.639 -4.536 1.00 94.94 85 CYS A O 1
ATOM 631 N N . HIS A 1 86 ? 2.447 8.101 -3.057 1.00 95.06 86 HIS A N 1
ATOM 632 C CA . HIS A 1 86 ? 1.181 8.073 -2.326 1.00 95.06 86 HIS A CA 1
ATOM 633 C C . HIS A 1 86 ? 1.145 9.147 -1.234 1.00 95.06 86 HIS A C 1
ATOM 635 O O . HIS A 1 86 ? 1.933 9.116 -0.296 1.00 95.06 86 HIS A O 1
ATOM 641 N N . SER A 1 87 ? 0.210 10.095 -1.326 1.00 95.44 87 SER A N 1
ATOM 642 C CA . SER A 1 87 ? 0.121 11.223 -0.389 1.00 95.44 87 SER A CA 1
ATOM 643 C C . SER A 1 87 ? -1.304 11.777 -0.268 1.00 95.44 87 SER A C 1
ATOM 645 O O . SER A 1 87 ? -2.227 11.326 -0.947 1.00 95.44 87 SER A O 1
ATOM 647 N N . GLY A 1 88 ? -1.502 12.749 0.628 1.00 94.75 88 GLY A N 1
ATOM 648 C CA . GLY A 1 88 ? -2.767 13.485 0.762 1.00 94.75 88 GLY A CA 1
ATOM 649 C C . GLY A 1 88 ? -3.731 12.959 1.830 1.00 94.75 88 GLY A C 1
ATOM 650 O O . GLY A 1 88 ? -4.832 13.488 1.963 1.00 94.75 88 GLY A O 1
ATOM 651 N N . SER A 1 89 ? -3.339 11.953 2.614 1.00 94.75 89 SER A N 1
ATOM 652 C CA . SER A 1 89 ? -4.083 11.517 3.801 1.00 94.75 89 SER A CA 1
ATOM 653 C C . SER A 1 89 ? -3.154 10.858 4.822 1.00 94.75 89 SER A C 1
ATOM 655 O O . SER A 1 89 ? -2.120 10.311 4.439 1.00 94.75 89 SER A O 1
ATOM 657 N N . SER A 1 90 ? -3.560 10.830 6.096 1.00 95.75 90 SER A N 1
ATOM 658 C CA . SER A 1 90 ? -2.806 10.162 7.171 1.00 95.75 90 SER A CA 1
ATOM 659 C C . SER A 1 90 ? -2.609 8.660 6.942 1.00 95.75 90 SER A C 1
ATOM 661 O O . SER A 1 90 ? -1.714 8.064 7.527 1.00 95.75 90 SER A O 1
ATOM 663 N N . HIS A 1 91 ? -3.414 8.031 6.081 1.00 94.62 91 HIS A N 1
ATOM 664 C CA . HIS A 1 91 ? -3.202 6.639 5.687 1.00 94.62 91 HIS A CA 1
ATOM 665 C C . HIS A 1 91 ? -1.857 6.447 4.968 1.00 94.62 91 HIS A C 1
ATOM 667 O O . HIS A 1 91 ? -1.165 5.462 5.204 1.00 94.62 91 HIS A O 1
ATOM 673 N N . PHE A 1 92 ? -1.456 7.399 4.123 1.00 95.50 92 PHE A N 1
ATOM 674 C CA . PHE A 1 92 ? -0.208 7.308 3.359 1.00 95.50 92 PHE A CA 1
ATOM 675 C C . PHE A 1 92 ? 1.040 7.676 4.171 1.00 95.50 92 PHE A C 1
ATOM 677 O O . PHE A 1 92 ? 2.159 7.511 3.695 1.00 95.50 92 PHE A O 1
ATOM 684 N N . GLU A 1 93 ? 0.854 8.143 5.403 1.00 95.12 93 GLU A N 1
ATOM 685 C CA . GLU A 1 93 ? 1.927 8.414 6.364 1.00 95.12 93 GLU A CA 1
ATOM 686 C C . GLU A 1 93 ? 2.262 7.176 7.214 1.00 95.12 93 GLU A C 1
ATOM 688 O O . GLU A 1 93 ? 3.181 7.216 8.027 1.00 95.12 93 GLU A O 1
ATOM 693 N N . LEU A 1 94 ? 1.512 6.079 7.052 1.00 93.88 94 LEU A N 1
ATOM 694 C CA . LEU A 1 94 ? 1.747 4.836 7.774 1.00 93.88 94 LEU A CA 1
ATOM 695 C C . LEU A 1 94 ? 3.023 4.139 7.298 1.00 93.88 94 LEU A C 1
ATOM 697 O O . LEU A 1 94 ? 3.243 3.941 6.102 1.00 93.88 94 LEU A O 1
ATOM 701 N N . ASP A 1 95 ? 3.790 3.640 8.260 1.00 91.31 95 ASP A N 1
ATOM 702 C CA . ASP A 1 95 ? 4.886 2.715 7.999 1.00 91.31 95 ASP A CA 1
ATOM 703 C C . ASP A 1 95 ? 4.370 1.301 7.668 1.00 91.31 95 ASP A C 1
ATOM 705 O O . ASP A 1 95 ? 3.245 0.918 7.999 1.00 91.31 95 ASP A O 1
ATOM 709 N N . ASN A 1 96 ? 5.240 0.469 7.087 1.00 89.75 96 ASN A N 1
ATOM 710 C CA . ASN A 1 96 ? 4.983 -0.953 6.818 1.00 89.75 96 ASN A CA 1
ATOM 711 C C . ASN A 1 96 ? 3.752 -1.215 5.930 1.00 89.75 96 ASN A C 1
ATOM 713 O O . ASN A 1 96 ? 2.931 -2.087 6.221 1.00 89.75 96 ASN A O 1
ATOM 717 N N . CYS A 1 97 ? 3.65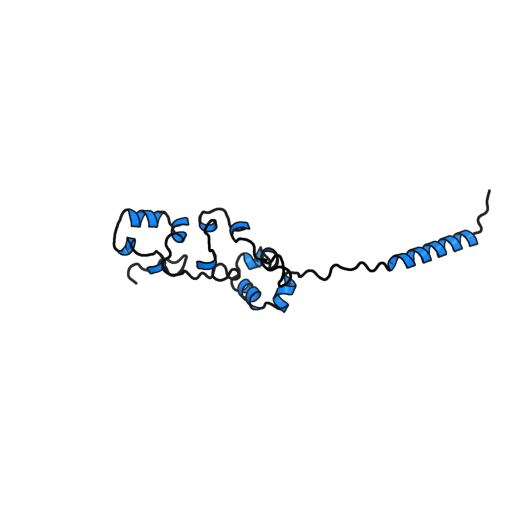0 -0.499 4.809 1.00 92.69 97 CYS A N 1
ATOM 718 C CA . CYS A 1 97 ? 2.542 -0.575 3.847 1.00 92.69 97 CYS A CA 1
ATOM 719 C C . CYS A 1 97 ? 2.200 -2.021 3.422 1.00 92.69 97 CYS A C 1
ATOM 721 O O . CYS A 1 97 ? 1.032 -2.375 3.235 1.00 92.69 97 CYS A O 1
ATOM 723 N N . LEU A 1 98 ? 3.220 -2.884 3.346 1.00 91.56 98 LEU A N 1
ATOM 724 C CA . LEU A 1 98 ? 3.100 -4.290 2.951 1.00 91.56 98 LEU A CA 1
ATOM 725 C C . LEU A 1 98 ? 2.378 -5.185 3.975 1.00 91.56 98 LEU A C 1
ATOM 727 O O . LEU A 1 98 ? 2.009 -6.305 3.631 1.00 91.56 98 LEU A O 1
ATOM 731 N N . ASN A 1 99 ? 2.117 -4.704 5.197 1.00 88.69 99 ASN A N 1
ATOM 732 C CA . ASN A 1 99 ? 1.308 -5.436 6.179 1.00 88.69 99 ASN A CA 1
ATOM 733 C C . ASN A 1 99 ? -0.143 -5.636 5.720 1.00 88.69 99 ASN A C 1
ATOM 735 O O . ASN A 1 99 ? -0.784 -6.596 6.143 1.00 88.69 99 ASN A O 1
ATOM 739 N N . CYS A 1 100 ? -0.648 -4.737 4.868 1.00 91.62 100 CYS A N 1
ATOM 740 C CA . CYS A 1 100 ? -1.976 -4.840 4.259 1.00 91.62 100 CYS A CA 1
ATOM 741 C C . CYS A 1 100 ? -1.881 -4.996 2.734 1.00 91.62 100 CYS A C 1
ATOM 743 O O . CYS A 1 100 ? -2.578 -5.825 2.143 1.00 91.62 100 CYS A O 1
ATOM 745 N N . HIS A 1 101 ? -0.984 -4.239 2.093 1.00 93.81 101 HIS A N 1
ATOM 746 C CA . HIS A 1 101 ? -0.723 -4.296 0.654 1.00 93.81 101 HIS A CA 1
ATOM 747 C C . HIS A 1 101 ? 0.328 -5.360 0.335 1.00 93.81 101 HIS A C 1
ATOM 749 O O . HIS A 1 101 ? 1.453 -5.054 -0.044 1.00 93.81 101 HIS A O 1
ATOM 755 N N . SER A 1 102 ? -0.042 -6.630 0.500 1.00 92.25 102 SER A N 1
ATOM 756 C CA . SER A 1 102 ? 0.908 -7.748 0.387 1.00 92.25 102 SER A CA 1
ATOM 757 C C . SER A 1 102 ? 1.579 -7.891 -0.988 1.00 92.25 102 SER A C 1
ATOM 759 O O . SER A 1 102 ? 2.623 -8.531 -1.087 1.00 92.25 102 SER A O 1
ATOM 761 N N . ASN A 1 103 ? 0.995 -7.303 -2.038 1.00 95.00 103 ASN A N 1
ATOM 762 C CA . ASN A 1 103 ? 1.544 -7.313 -3.387 1.00 95.00 103 ASN A CA 1
ATOM 763 C C . ASN A 1 103 ? 1.464 -5.911 -4.031 1.00 95.00 103 ASN A C 1
ATOM 765 O O . ASN A 1 103 ? 0.372 -5.488 -4.417 1.00 95.00 103 ASN A O 1
ATOM 769 N N . PRO A 1 104 ? 2.594 -5.200 -4.216 1.00 94.81 104 PRO A N 1
ATOM 770 C CA . PRO A 1 104 ? 2.633 -3.900 -4.899 1.00 94.81 104 PRO A CA 1
ATOM 771 C C . PRO A 1 104 ? 2.170 -3.955 -6.362 1.00 94.81 104 PRO A C 1
ATOM 773 O O . PRO A 1 104 ? 1.758 -2.941 -6.924 1.00 94.81 104 PRO A O 1
ATOM 776 N N . HIS A 1 105 ? 2.225 -5.139 -6.980 1.00 96.69 105 HIS A N 1
ATOM 777 C CA . HIS A 1 105 ? 1.782 -5.388 -8.352 1.00 96.69 105 HIS A CA 1
ATOM 778 C C . HIS A 1 105 ? 0.271 -5.639 -8.461 1.00 96.69 105 HIS A C 1
ATOM 780 O O . HIS A 1 105 ? -0.277 -5.603 -9.558 1.00 96.69 105 HIS A O 1
ATOM 786 N N . ALA A 1 106 ? -0.411 -5.841 -7.331 1.00 96.44 106 ALA A N 1
ATOM 787 C CA . ALA A 1 106 ? -1.861 -5.972 -7.227 1.00 96.44 106 ALA A CA 1
ATOM 788 C C . ALA A 1 106 ? -2.366 -5.162 -6.013 1.00 96.44 106 ALA A C 1
ATOM 790 O O . ALA A 1 106 ? -2.870 -5.733 -5.044 1.00 96.44 106 ALA A O 1
ATOM 791 N N . PRO A 1 107 ? -2.212 -3.824 -6.024 1.00 93.25 107 PRO A N 1
ATOM 792 C CA . PRO A 1 107 ? -2.271 -2.996 -4.817 1.00 93.25 107 PRO A CA 1
ATOM 793 C C . PRO A 1 107 ? -3.626 -3.014 -4.098 1.00 93.25 107 PRO A C 1
ATOM 795 O O . PRO A 1 107 ? -3.677 -2.766 -2.895 1.00 93.25 107 PRO A O 1
ATOM 798 N N . LEU A 1 108 ? -4.721 -3.313 -4.803 1.00 91.81 108 LEU A N 1
ATOM 799 C CA . LEU A 1 108 ? -6.066 -3.398 -4.219 1.00 91.81 10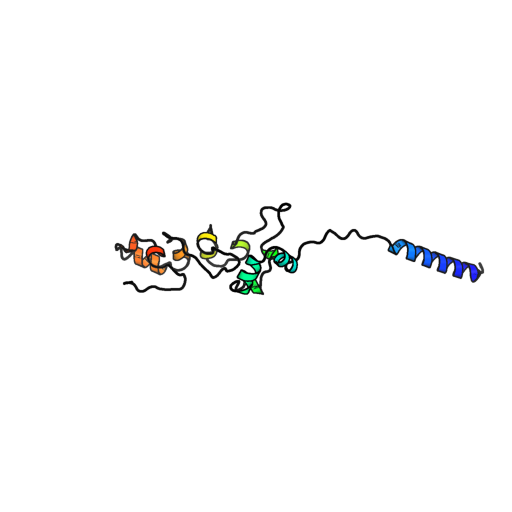8 LEU A CA 1
ATOM 800 C C . LEU A 1 108 ? -6.426 -4.800 -3.711 1.00 91.81 108 LEU A C 1
ATOM 802 O O . LEU A 1 108 ? -7.462 -4.970 -3.070 1.00 91.81 108 LEU A O 1
ATOM 806 N N . VAL A 1 109 ? -5.578 -5.802 -3.954 1.00 92.44 109 VAL A N 1
ATOM 807 C CA . VAL A 1 109 ? -5.748 -7.148 -3.401 1.00 92.44 109 VAL A CA 1
ATOM 808 C C . VAL A 1 109 ? -5.057 -7.216 -2.050 1.00 92.44 109 VAL A C 1
ATOM 810 O O . VAL A 1 109 ? -3.890 -7.577 -1.895 1.00 92.44 109 VAL A O 1
ATOM 813 N N . LEU A 1 110 ? -5.828 -6.790 -1.057 1.00 91.81 110 LEU A N 1
ATOM 814 C CA . LEU A 1 110 ? -5.396 -6.617 0.317 1.00 91.81 110 LEU A CA 1
ATOM 815 C C . LEU A 1 110 ? -5.489 -7.925 1.099 1.00 91.81 110 LEU A C 1
ATOM 817 O O . LEU A 1 110 ? -6.403 -8.730 0.912 1.00 91.81 110 LEU A O 1
ATOM 821 N N . LYS A 1 111 ? -4.570 -8.091 2.047 1.00 89.19 111 LYS A N 1
ATOM 822 C CA . LYS A 1 111 ? -4.664 -9.104 3.100 1.00 89.19 111 LYS A CA 1
ATOM 823 C C . LYS A 1 111 ? -4.492 -8.402 4.431 1.00 89.19 111 LYS A C 1
ATOM 825 O O . LYS A 1 111 ? -3.397 -7.958 4.749 1.00 89.19 111 LYS A O 1
ATOM 830 N N . LEU A 1 112 ? -5.574 -8.280 5.193 1.00 89.44 112 LEU A N 1
ATOM 831 C CA . LEU A 1 112 ? -5.508 -7.669 6.515 1.00 89.44 112 LEU A CA 1
ATOM 832 C C . LEU A 1 112 ? -4.901 -8.666 7.503 1.00 89.44 112 LEU A C 1
ATOM 834 O O . LEU A 1 112 ? -5.414 -9.775 7.671 1.00 89.44 112 LEU A O 1
ATOM 838 N N . ALA A 1 113 ? -3.804 -8.280 8.154 1.00 87.31 113 ALA A N 1
ATOM 839 C CA . ALA A 1 113 ? -3.266 -9.076 9.248 1.00 87.31 113 ALA A CA 1
ATOM 840 C C . ALA A 1 113 ? -4.202 -9.035 10.469 1.00 87.31 113 ALA A C 1
ATOM 842 O O . ALA A 1 113 ? -5.068 -8.163 10.618 1.00 87.31 113 ALA A O 1
ATOM 843 N N . LYS A 1 114 ? -4.017 -10.001 11.368 1.00 88.06 114 LYS A N 1
ATOM 844 C CA . LYS A 1 114 ? -4.722 -10.022 12.652 1.00 88.06 114 LYS A CA 1
ATOM 845 C C . LYS A 1 114 ? -4.237 -8.880 13.544 1.00 88.06 114 LYS A C 1
ATOM 847 O O . LYS A 1 114 ? -3.132 -8.375 13.367 1.00 88.06 114 LYS A O 1
ATOM 852 N N . ASP A 1 115 ? -5.077 -8.511 14.501 1.00 91.81 115 ASP A N 1
ATOM 853 C CA . ASP A 1 115 ? -4.748 -7.578 15.579 1.00 91.81 115 ASP A CA 1
ATOM 854 C C . ASP A 1 115 ? -4.377 -6.151 15.121 1.00 91.81 115 ASP A C 1
ATOM 856 O O . ASP A 1 115 ? -3.549 -5.474 15.730 1.00 91.81 115 ASP A O 1
ATOM 860 N N . ILE A 1 116 ? -5.020 -5.660 14.053 1.00 92.00 116 ILE A N 1
ATOM 861 C CA . ILE A 1 116 ? -4.832 -4.299 13.531 1.00 92.00 116 ILE A CA 1
ATOM 862 C C . ILE A 1 116 ? -5.974 -3.386 13.999 1.00 92.00 116 ILE A C 1
ATOM 864 O O . ILE A 1 116 ? -7.149 -3.690 13.790 1.00 92.00 116 ILE A O 1
ATOM 868 N N . THR A 1 117 ? -5.604 -2.227 14.558 1.00 94.31 117 THR A N 1
ATOM 869 C CA . THR A 1 117 ? -6.529 -1.125 14.900 1.00 94.31 117 THR A CA 1
ATOM 870 C C . THR A 1 117 ? -6.028 0.226 14.397 1.00 94.31 117 THR A C 1
ATOM 872 O O . THR A 1 117 ? -6.754 0.931 13.705 1.00 94.31 117 THR A O 1
ATOM 875 N N . GLY A 1 118 ? -4.779 0.594 14.712 1.00 94.56 118 GLY A N 1
ATOM 876 C CA . GLY A 1 118 ? -4.235 1.934 14.437 1.00 94.56 118 GLY A CA 1
ATOM 877 C C . GLY A 1 118 ? -4.423 2.417 12.990 1.00 94.56 118 GLY A C 1
ATOM 878 O O . GLY A 1 118 ? -5.043 3.461 12.792 1.00 94.56 118 GLY A O 1
ATOM 879 N N . PRO A 1 119 ? -3.984 1.648 11.975 1.00 94.62 119 PRO A N 1
ATOM 880 C CA . PRO A 1 119 ? -4.178 1.988 10.565 1.00 94.62 119 PRO A CA 1
ATOM 881 C C . PRO A 1 119 ? -5.631 2.272 10.170 1.00 94.62 119 PRO A C 1
ATOM 883 O O . PRO A 1 119 ? -5.885 3.191 9.396 1.00 94.62 119 PRO A O 1
ATOM 886 N N . CYS A 1 120 ? -6.596 1.531 10.721 1.00 94.25 120 CYS A N 1
ATOM 887 C CA . CYS A 1 120 ? -8.019 1.697 10.414 1.00 94.25 120 CYS A CA 1
ATOM 888 C C . CYS A 1 120 ? -8.517 3.087 10.833 1.00 94.25 120 CYS A C 1
ATOM 890 O O . CYS A 1 120 ? -9.298 3.724 10.126 1.00 94.25 120 CYS A O 1
ATOM 892 N N . LEU A 1 121 ? -8.008 3.589 11.960 1.00 95.94 121 LEU A N 1
ATOM 893 C CA . LEU A 1 121 ? -8.390 4.878 12.530 1.00 95.94 121 LEU A CA 1
ATOM 894 C C . LEU A 1 121 ? -7.819 6.079 11.766 1.00 95.94 121 LEU A C 1
ATOM 896 O O . LEU A 1 121 ? -8.199 7.205 12.064 1.00 95.94 121 LEU A O 1
ATOM 900 N N . THR A 1 122 ? -6.962 5.876 10.760 1.00 95.44 122 THR A N 1
ATOM 901 C CA . THR A 1 122 ? -6.525 6.974 9.876 1.00 95.44 122 THR A CA 1
ATOM 902 C C . THR A 1 122 ? -7.676 7.539 9.041 1.00 95.44 122 THR A C 1
ATOM 904 O O . THR A 1 122 ? -7.677 8.730 8.736 1.00 95.44 122 THR A O 1
ATOM 907 N N . CYS A 1 123 ? -8.689 6.717 8.742 1.00 95.44 123 CYS A N 1
ATOM 908 C CA . CYS A 1 123 ? -9.910 7.130 8.044 1.00 95.44 123 CYS A CA 1
ATOM 909 C C . CYS A 1 123 ? -11.183 6.898 8.876 1.00 95.44 123 CYS A C 1
ATOM 911 O O . CYS A 1 123 ? -12.131 7.670 8.768 1.00 95.44 123 CYS A O 1
ATOM 913 N N . HIS A 1 124 ? -11.210 5.883 9.747 1.00 95.50 124 HIS A N 1
ATOM 914 C CA . HIS A 1 124 ? -12.379 5.518 10.561 1.00 95.50 124 HIS A CA 1
ATOM 915 C C . HIS A 1 124 ? -12.311 6.075 11.992 1.00 95.50 124 HIS A C 1
ATOM 917 O O . HIS A 1 124 ? -12.574 5.372 12.967 1.00 95.50 124 HIS A O 1
ATOM 923 N N . GLN A 1 125 ? -11.955 7.354 12.130 1.00 96.62 125 GLN A N 1
ATOM 924 C CA . GLN A 1 125 ? -11.814 8.016 13.436 1.00 96.62 125 GLN A CA 1
ATOM 925 C C . GLN A 1 125 ? -13.114 7.979 14.244 1.00 96.62 125 GLN A C 1
ATOM 927 O O . GLN A 1 125 ? -13.084 7.687 15.436 1.00 96.62 125 GLN A O 1
ATOM 932 N N . GLY A 1 126 ? -14.253 8.207 13.579 1.00 96.94 126 GLY A N 1
ATOM 933 C CA . GLY A 1 126 ? -15.570 8.199 14.217 1.00 96.94 126 GLY A CA 1
ATOM 934 C C . GLY A 1 126 ? -15.892 6.875 14.911 1.00 96.94 126 GLY A C 1
ATOM 935 O O . GLY A 1 126 ? -16.400 6.888 16.030 1.00 96.94 126 GLY A O 1
ATOM 936 N N . GLU A 1 127 ? -15.526 5.742 14.308 1.00 94.88 127 GLU A N 1
ATOM 937 C CA . GLU A 1 127 ? -15.752 4.426 14.919 1.00 94.88 127 GLU A CA 1
ATOM 938 C C . GLU A 1 127 ? -14.824 4.193 16.116 1.00 94.88 127 GLU A C 1
ATOM 940 O O . GLU A 1 127 ? -15.236 3.646 17.140 1.00 94.88 127 GLU A O 1
ATOM 945 N N . GLY A 1 128 ? -13.585 4.691 16.033 1.00 95.38 128 GLY A N 1
ATOM 946 C CA . GLY A 1 128 ? -12.667 4.714 17.170 1.00 95.38 128 GLY A CA 1
ATOM 947 C C . GLY A 1 128 ? -13.214 5.524 18.346 1.00 95.38 128 GLY A C 1
ATOM 948 O O . GLY A 1 128 ? -13.162 5.059 19.484 1.00 95.38 128 GLY A O 1
ATOM 949 N N . THR A 1 129 ? -13.779 6.704 18.081 1.00 97.25 129 THR A N 1
ATOM 950 C CA . THR A 1 129 ? -14.412 7.548 19.104 1.00 97.25 129 THR A CA 1
ATOM 951 C C . THR A 1 129 ? -15.610 6.844 19.735 1.00 97.25 129 THR A C 1
ATOM 953 O O . THR A 1 129 ? -15.685 6.751 20.959 1.00 97.25 129 THR A O 1
ATOM 956 N N . GLN A 1 130 ? -16.498 6.258 18.927 1.00 95.56 130 GLN A N 1
ATOM 957 C CA . GLN A 1 130 ? -17.672 5.543 19.433 1.00 95.56 130 GLN A CA 1
ATOM 958 C C . GLN A 1 130 ? -17.294 4.378 20.359 1.00 95.56 130 GLN A C 1
ATOM 960 O O . GLN A 1 130 ? -17.904 4.232 21.420 1.00 95.56 130 GLN A O 1
ATOM 965 N N . LEU A 1 131 ? -16.269 3.586 20.010 1.00 94.69 131 LEU A N 1
ATOM 966 C CA . LEU A 1 131 ? -15.779 2.485 20.852 1.00 94.69 131 LEU A CA 1
ATOM 967 C C . LEU A 1 131 ? -15.146 2.959 22.168 1.00 94.69 131 LEU A C 1
ATOM 969 O O . LEU A 1 131 ? -15.196 2.227 23.163 1.00 94.69 131 LEU A O 1
ATOM 973 N N . GLN A 1 132 ? -14.542 4.152 22.184 1.00 94.12 132 GLN A N 1
ATOM 974 C CA . GLN A 1 132 ? -13.968 4.754 23.391 1.00 94.12 132 GLN A CA 1
ATOM 975 C C . GLN A 1 132 ? -15.046 5.309 24.327 1.00 94.12 132 GLN A C 1
ATOM 977 O O . GLN A 1 132 ? -14.940 5.142 25.546 1.00 94.12 132 GLN A O 1
ATOM 982 N N . GLU A 1 133 ? -16.074 5.946 23.765 1.00 97.62 133 GLU A N 1
ATOM 983 C CA . GLU A 1 133 ? -17.189 6.542 24.507 1.00 97.62 133 GLU A CA 1
ATOM 984 C C . GLU A 1 133 ? -18.162 5.480 25.040 1.00 97.62 133 GLU A C 1
ATOM 986 O O . GLU A 1 133 ? -18.647 5.591 26.166 1.00 97.62 133 GLU A O 1
ATOM 991 N N . ASN A 1 134 ? -18.392 4.406 24.278 1.00 96.31 134 ASN A N 1
ATOM 992 C CA . ASN A 1 134 ? -19.361 3.352 24.590 1.00 96.31 134 ASN A CA 1
ATOM 993 C C . ASN A 1 134 ? -18.651 2.028 24.899 1.00 96.31 134 ASN A C 1
ATOM 995 O O . ASN A 1 134 ? -18.734 1.053 24.148 1.00 96.31 134 ASN A O 1
ATOM 999 N N . LYS A 1 135 ? -17.915 1.996 26.014 1.00 95.56 135 LYS A N 1
ATOM 1000 C CA . LYS A 1 135 ? -17.068 0.850 26.375 1.00 95.56 135 LYS A CA 1
ATOM 1001 C C . LYS A 1 135 ? -17.865 -0.448 26.508 1.00 95.56 135 LYS A C 1
ATOM 1003 O O . LYS A 1 135 ? -18.800 -0.546 27.299 1.00 95.56 135 LYS A O 1
ATOM 1008 N N . SER A 1 136 ? -17.418 -1.474 25.793 1.00 94.25 136 SER A N 1
ATOM 1009 C CA . SER A 1 136 ? -17.920 -2.846 25.885 1.00 94.25 136 SER A CA 1
ATOM 1010 C C . SER A 1 136 ? -16.770 -3.844 25.707 1.00 94.25 136 SER A C 1
ATOM 1012 O O . SER A 1 136 ? -15.614 -3.445 25.565 1.00 94.25 136 SER A O 1
ATOM 1014 N N . PHE A 1 137 ? -17.068 -5.146 25.678 1.00 92.44 137 PHE A N 1
ATOM 1015 C CA . PHE A 1 137 ? -16.064 -6.159 25.334 1.00 92.44 137 PHE A CA 1
ATOM 1016 C C . PHE A 1 137 ? -15.471 -5.945 23.928 1.00 92.44 137 PHE A C 1
ATOM 1018 O O . PHE A 1 137 ? -14.291 -6.193 23.715 1.00 92.44 137 PHE A O 1
ATOM 1025 N N . HIS A 1 138 ? -16.237 -5.390 22.982 1.00 91.56 138 HIS A N 1
ATOM 1026 C CA . HIS A 1 138 ? -15.717 -5.080 21.646 1.00 91.56 138 HIS A CA 1
ATOM 1027 C C . HIS A 1 138 ? -14.648 -3.980 21.665 1.00 91.56 138 HIS A C 1
ATOM 1029 O O . HIS A 1 138 ? -13.759 -3.986 20.821 1.00 91.56 138 HIS A O 1
ATOM 1035 N N . SER A 1 139 ? -14.654 -3.089 22.663 1.00 93.88 139 SER A N 1
ATOM 1036 C CA . SER A 1 139 ? -13.618 -2.059 22.817 1.00 93.88 139 SER A CA 1
ATOM 1037 C C . SER A 1 139 ? -12.237 -2.640 23.158 1.00 93.88 139 SER A C 1
ATOM 1039 O O . SER A 1 139 ? -11.248 -1.917 23.086 1.00 93.88 139 SER A O 1
ATOM 1041 N N . THR A 1 140 ? -12.148 -3.920 23.549 1.00 93.25 140 THR A N 1
ATOM 1042 C CA . THR A 1 140 ? -10.869 -4.612 23.796 1.00 93.25 140 THR A CA 1
ATOM 1043 C C . THR A 1 140 ? -10.385 -5.423 22.596 1.00 93.25 140 THR A C 1
ATOM 1045 O O . THR A 1 140 ? -9.323 -6.035 22.673 1.00 93.25 140 THR A O 1
ATOM 1048 N N . MET A 1 141 ? -11.161 -5.480 21.512 1.00 93.81 141 MET A N 1
ATOM 1049 C CA . MET A 1 141 ? -10.809 -6.219 20.303 1.00 93.81 141 MET A CA 1
ATOM 1050 C C . MET A 1 141 ? -10.118 -5.315 19.288 1.00 93.81 141 MET A C 1
ATOM 1052 O O . MET A 1 141 ? -10.365 -4.111 19.224 1.00 93.81 141 MET A O 1
ATOM 1056 N N . ALA A 1 142 ? -9.277 -5.916 18.452 1.00 95.06 142 ALA A N 1
ATOM 1057 C CA . ALA A 1 142 ? -8.781 -5.239 17.268 1.00 95.06 142 ALA A CA 1
ATOM 1058 C C . ALA A 1 142 ? -9.864 -5.143 16.188 1.00 95.06 142 ALA A C 1
ATOM 1060 O O . ALA A 1 142 ? -10.734 -6.011 16.099 1.00 95.06 142 ALA A O 1
ATOM 1061 N N . CYS A 1 143 ? -9.777 -4.141 15.310 1.00 93.81 143 CYS A N 1
ATOM 1062 C CA . CYS A 1 143 ? -10.725 -3.988 14.202 1.00 93.81 143 CYS A CA 1
ATOM 1063 C C . CYS A 1 143 ? -10.749 -5.242 13.314 1.00 93.81 143 CYS A C 1
ATOM 1065 O O . CYS A 1 143 ? -11.816 -5.717 12.920 1.00 93.81 143 CYS A O 1
ATOM 1067 N N . THR A 1 144 ? -9.581 -5.839 13.062 1.00 93.12 144 THR A N 1
ATOM 1068 C CA . THR A 1 144 ? -9.465 -7.044 12.227 1.00 93.12 144 THR A CA 1
ATOM 1069 C C . THR A 1 144 ? -9.888 -8.345 12.911 1.00 93.12 144 THR A C 1
ATOM 1071 O O . THR A 1 144 ? -9.837 -9.400 12.281 1.00 93.12 144 THR A O 1
ATOM 1074 N N . ALA A 1 145 ? -10.369 -8.299 14.161 1.00 92.31 145 ALA A N 1
ATOM 1075 C CA . ALA A 1 145 ? -11.024 -9.453 14.782 1.00 92.31 145 ALA A CA 1
ATOM 1076 C C . ALA A 1 145 ? -12.318 -9.832 14.039 1.00 92.31 145 ALA A C 1
ATOM 1078 O O . ALA A 1 145 ? -12.599 -11.017 13.864 1.00 92.31 145 ALA A O 1
ATOM 1079 N N . CYS A 1 146 ? -13.052 -8.829 13.543 1.00 91.38 146 CYS A N 1
ATOM 1080 C CA . CYS A 1 146 ? -14.276 -9.018 12.758 1.00 91.38 146 CYS A CA 1
ATOM 1081 C C . CYS A 1 146 ? -14.117 -8.538 11.304 1.00 91.38 146 CYS A C 1
ATOM 1083 O O . CYS A 1 146 ? -14.606 -9.185 10.380 1.00 91.38 146 CYS A O 1
ATOM 1085 N N . HIS A 1 147 ? -13.405 -7.429 11.066 1.00 91.56 147 HIS A N 1
ATOM 1086 C CA . HIS A 1 147 ? -13.231 -6.856 9.727 1.00 91.56 147 HIS A CA 1
ATOM 1087 C C . HIS A 1 147 ? -12.046 -7.489 8.993 1.00 91.56 147 HIS A C 1
ATOM 1089 O O . HIS A 1 147 ? -10.908 -7.041 9.110 1.00 91.56 147 HIS A O 1
ATOM 1095 N N . GLN A 1 148 ? -12.318 -8.538 8.219 1.00 89.38 148 GLN A N 1
ATOM 1096 C CA . GLN A 1 148 ? -11.281 -9.300 7.507 1.00 89.38 148 GLN A CA 1
ATOM 1097 C C . GLN A 1 148 ? -11.021 -8.806 6.077 1.00 89.38 148 GLN A C 1
ATOM 1099 O O . GLN A 1 148 ? -10.029 -9.186 5.459 1.00 89.38 148 GLN A O 1
ATOM 1104 N N . GLU A 1 149 ? -11.893 -7.948 5.550 1.00 90.38 149 GLU A N 1
ATOM 1105 C CA . GLU A 1 149 ? -11.837 -7.449 4.178 1.00 90.38 149 GLU A CA 1
ATOM 1106 C C . GLU A 1 149 ? -12.058 -5.931 4.181 1.00 90.38 149 GLU A C 1
ATOM 1108 O O . GLU A 1 149 ? -13.037 -5.429 4.736 1.00 90.38 149 GLU A O 1
ATOM 1113 N N . HIS A 1 150 ? -11.121 -5.185 3.595 1.00 91.12 150 HIS A N 1
ATOM 1114 C CA . HIS A 1 150 ? -11.200 -3.728 3.546 1.00 91.12 150 HIS A CA 1
ATOM 1115 C C . HIS A 1 150 ? -12.293 -3.277 2.565 1.00 91.12 150 HIS A C 1
ATOM 1117 O O . HIS A 1 150 ? -12.418 -3.831 1.477 1.00 91.12 150 HIS A O 1
ATOM 1123 N N . GLY A 1 151 ? -13.086 -2.273 2.948 1.00 88.31 151 GLY A N 1
ATOM 1124 C CA . GLY A 1 151 ? -14.249 -1.825 2.170 1.00 88.31 151 GLY A CA 1
ATOM 1125 C C . GLY A 1 151 ? -15.510 -2.673 2.368 1.00 88.31 151 GLY A C 1
ATOM 1126 O O . GLY A 1 151 ? -16.532 -2.396 1.742 1.00 88.31 151 GLY A O 1
ATOM 1127 N N . LYS A 1 152 ? -15.469 -3.673 3.258 1.00 90.31 152 LYS A N 1
ATOM 1128 C CA . LYS A 1 152 ? -16.615 -4.515 3.603 1.00 90.31 152 LYS A CA 1
ATOM 1129 C C . LYS A 1 152 ? -16.967 -4.389 5.079 1.00 90.31 152 LYS A C 1
ATOM 1131 O O . LYS A 1 152 ? -16.124 -4.549 5.962 1.00 90.31 152 LYS A O 1
ATOM 1136 N N . VAL A 1 153 ? -18.246 -4.149 5.337 1.00 89.50 153 VAL A N 1
ATOM 1137 C CA . VAL A 1 153 ? -18.813 -4.183 6.685 1.00 89.50 153 VAL A CA 1
ATOM 1138 C C . VAL A 1 153 ? -19.435 -5.570 6.885 1.00 89.50 153 VAL A C 1
ATOM 1140 O O . VAL A 1 153 ? -20.360 -5.910 6.147 1.00 89.50 153 VAL A O 1
ATOM 1143 N N . PRO A 1 154 ? -18.902 -6.407 7.793 1.00 86.25 154 PRO A N 1
ATOM 1144 C CA . PRO A 1 154 ? -19.500 -7.689 8.136 1.00 86.25 154 PRO A CA 1
ATOM 1145 C C . PRO A 1 154 ? -20.772 -7.486 8.968 1.00 86.25 154 PRO A C 1
ATOM 1147 O O . PRO A 1 154 ? -20.965 -6.437 9.587 1.00 86.25 154 PRO A O 1
ATOM 1150 N N . ASP A 1 155 ? -21.613 -8.515 9.020 1.00 84.81 155 ASP A N 1
ATOM 1151 C CA . ASP A 1 155 ? -22.753 -8.527 9.931 1.00 84.81 155 ASP A CA 1
ATOM 1152 C C . ASP A 1 155 ? -22.266 -8.570 11.385 1.00 84.81 155 ASP A C 1
ATOM 1154 O O . ASP A 1 155 ? -21.328 -9.283 11.731 1.00 84.81 155 ASP A O 1
ATOM 1158 N N . CYS A 1 156 ? -22.924 -7.828 12.277 1.00 71.56 156 CYS A N 1
ATOM 1159 C CA . CYS A 1 156 ? -22.496 -7.733 13.678 1.00 71.56 156 CYS A CA 1
ATOM 1160 C C . CYS A 1 156 ? -22.653 -9.040 14.478 1.00 71.56 156 CYS A C 1
ATOM 1162 O O . CYS A 1 156 ? -22.181 -9.118 15.608 1.00 71.56 156 CYS A O 1
ATOM 1164 N N . LEU A 1 157 ? -23.368 -10.028 13.934 1.00 71.06 157 LEU A N 1
ATOM 1165 C CA . LEU A 1 157 ? -23.742 -11.273 14.614 1.00 71.06 157 LEU A CA 1
ATOM 1166 C C . LEU A 1 157 ? -23.197 -12.531 13.923 1.00 71.06 157 LEU A C 1
ATOM 1168 O O . LEU A 1 157 ? -23.618 -13.633 14.277 1.00 71.06 157 LEU A O 1
ATOM 1172 N N . SER A 1 158 ? -22.336 -12.375 12.916 1.00 58.50 158 SER A N 1
ATOM 1173 C CA . SER A 1 158 ? -21.734 -13.500 12.191 1.00 58.50 158 SER A CA 1
ATOM 1174 C C . SER A 1 158 ? -20.618 -14.174 12.976 1.00 58.50 158 SER A C 1
ATOM 1176 O O . SER A 1 158 ? -19.774 -13.424 13.517 1.00 58.50 158 SER A O 1
#

Secondary structure (DSSP, 8-state):
-----HHHHHHHHHHHHHHHHHHTT----PPP----TTTGGGT--HHHHHHHHH-THHHHT--HHHH--S-TTT-S--PPPGGGT--SSGGG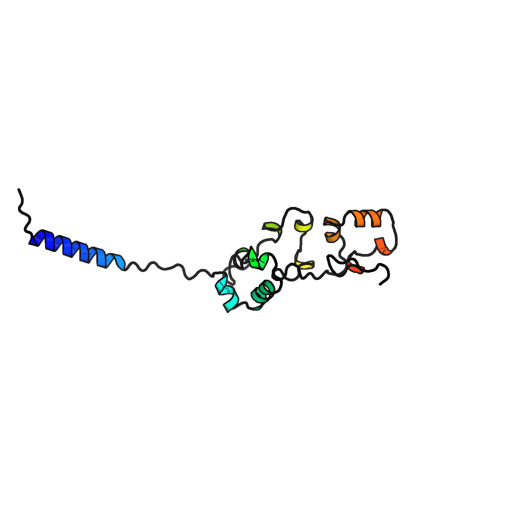G-S-GGGT---TTSTT---PPTT--GGGGGT-HHHHHHHHHS-SGGGGS-GGGT--STT----TT-